Protein AF-A0A380TZZ3-F1 (afdb_monomer)

pLDDT: mean 79.45, std 11.25, range [52.69, 95.56]

Structure (mmCIF, N/CA/C/O backbone):
data_AF-A0A380TZZ3-F1
#
_entry.id   AF-A0A380TZZ3-F1
#
loop_
_atom_site.group_PDB
_atom_site.id
_atom_site.type_symbol
_atom_site.label_atom_id
_atom_site.label_alt_id
_atom_site.label_comp_id
_atom_site.label_asym_id
_atom_site.label_entity_id
_atom_site.label_seq_id
_atom_site.pdbx_PDB_ins_code
_atom_site.Cartn_x
_atom_site.Cartn_y
_atom_site.Cartn_z
_atom_site.occupancy
_atom_site.B_iso_or_equiv
_atom_site.auth_seq_id
_atom_site.auth_comp_id
_atom_site.auth_asym_id
_atom_site.auth_atom_id
_atom_site.pdbx_PDB_model_num
ATOM 1 N N . MET A 1 1 ? -14.583 7.167 -0.738 1.00 82.38 1 MET A N 1
ATOM 2 C CA . MET A 1 1 ? -14.066 8.250 -1.586 1.00 82.38 1 MET A CA 1
ATOM 3 C C . MET A 1 1 ? -12.672 7.812 -1.936 1.00 82.38 1 MET A C 1
ATOM 5 O O . MET A 1 1 ? -11.865 7.679 -1.022 1.00 82.38 1 MET A O 1
ATOM 9 N N . SER A 1 2 ? -12.430 7.540 -3.215 1.00 89.38 2 SER A N 1
ATOM 10 C CA . SER A 1 2 ? -11.118 7.104 -3.675 1.00 89.38 2 SER A CA 1
ATOM 11 C C . SER A 1 2 ? -10.159 8.278 -3.787 1.00 89.38 2 SER A C 1
ATOM 13 O O . SER A 1 2 ? -10.542 9.350 -4.260 1.00 89.38 2 SER A O 1
ATOM 15 N N . LYS A 1 3 ? -8.921 8.059 -3.357 1.00 94.31 3 LYS A N 1
ATOM 16 C CA . LYS A 1 3 ? -7.792 8.970 -3.540 1.00 94.31 3 LYS A CA 1
ATOM 17 C C . LYS A 1 3 ? -6.660 8.246 -4.249 1.00 94.31 3 LYS A C 1
ATOM 19 O O . LYS A 1 3 ? -6.499 7.040 -4.056 1.00 94.31 3 LYS A O 1
ATOM 24 N N . LYS A 1 4 ? -5.892 8.975 -5.057 1.00 92.88 4 LYS A N 1
ATOM 25 C CA . LYS A 1 4 ? -4.721 8.436 -5.742 1.00 92.88 4 LYS A CA 1
ATOM 26 C C . LYS A 1 4 ? -3.446 8.990 -5.138 1.00 92.88 4 LYS A C 1
ATOM 28 O O . LYS A 1 4 ? -3.371 10.161 -4.778 1.00 92.88 4 LYS A O 1
ATOM 33 N N . TYR A 1 5 ? -2.454 8.123 -5.047 1.00 93.31 5 TYR A N 1
ATOM 34 C CA . TYR A 1 5 ? -1.141 8.431 -4.520 1.00 93.31 5 TYR A CA 1
ATOM 35 C C . TYR A 1 5 ? -0.104 7.943 -5.508 1.00 93.31 5 TYR A C 1
ATOM 37 O O . TYR A 1 5 ? -0.151 6.798 -5.950 1.00 93.31 5 TYR A O 1
ATOM 45 N N . ARG A 1 6 ? 0.841 8.805 -5.847 1.00 90.44 6 ARG A N 1
ATOM 46 C CA . ARG A 1 6 ? 1.988 8.439 -6.661 1.00 90.44 6 ARG A C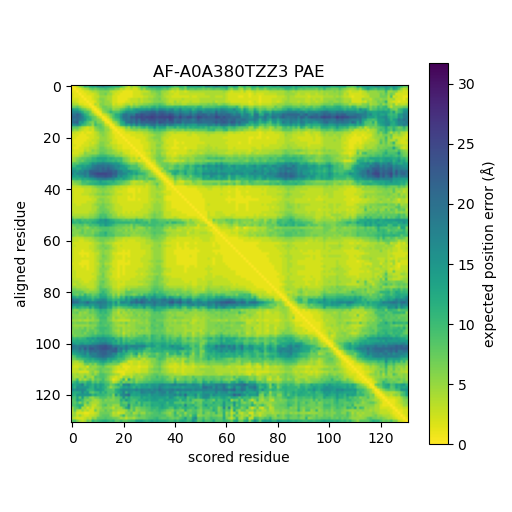A 1
ATOM 47 C C . ARG A 1 6 ? 3.221 8.392 -5.776 1.00 90.44 6 ARG A C 1
ATOM 49 O O . ARG A 1 6 ? 3.533 9.369 -5.100 1.00 90.44 6 ARG A O 1
ATOM 56 N N . VAL A 1 7 ? 3.906 7.256 -5.786 1.00 87.06 7 VAL A N 1
ATOM 57 C CA . VAL A 1 7 ? 5.201 7.065 -5.140 1.00 87.06 7 VAL A CA 1
ATOM 58 C C . VAL A 1 7 ? 6.267 7.141 -6.221 1.00 87.06 7 VAL A C 1
ATOM 60 O O . VAL A 1 7 ? 6.273 6.339 -7.156 1.00 87.06 7 VAL A O 1
ATOM 63 N N . ILE A 1 8 ? 7.143 8.129 -6.100 1.00 85.25 8 ILE A N 1
ATOM 64 C CA . ILE A 1 8 ? 8.218 8.402 -7.054 1.00 85.25 8 ILE A CA 1
ATOM 65 C C . ILE A 1 8 ? 9.568 8.350 -6.356 1.00 85.25 8 ILE A C 1
ATOM 67 O O . ILE A 1 8 ? 9.683 8.520 -5.142 1.00 85.25 8 ILE A O 1
ATOM 71 N N . LEU A 1 9 ? 10.607 8.151 -7.147 1.00 80.94 9 LEU A N 1
ATOM 72 C CA . LEU A 1 9 ? 11.979 8.183 -6.682 1.00 80.94 9 LEU A CA 1
ATOM 73 C C . LEU A 1 9 ? 12.482 9.628 -6.580 1.00 80.94 9 LEU A C 1
ATOM 75 O O . LEU A 1 9 ? 12.325 10.435 -7.491 1.00 80.94 9 LEU A O 1
ATOM 79 N N . ASN A 1 10 ? 13.136 9.943 -5.470 1.00 68.00 10 ASN A N 1
ATOM 80 C CA . ASN A 1 10 ? 13.740 11.231 -5.168 1.00 68.00 10 ASN A CA 1
ATOM 81 C C . ASN A 1 10 ? 15.222 11.266 -5.573 1.00 68.00 10 ASN A C 1
ATOM 83 O O . ASN A 1 10 ? 16.100 11.455 -4.729 1.00 68.00 10 ASN A O 1
ATOM 87 N N . VAL A 1 11 ? 15.535 11.050 -6.854 1.00 60.50 11 VAL A N 1
ATOM 88 C CA . VAL A 1 11 ? 16.889 11.308 -7.379 1.00 60.50 11 VAL A CA 1
ATOM 89 C C . VAL A 1 11 ? 16.847 12.031 -8.720 1.00 60.50 11 VAL A C 1
ATOM 91 O O . VAL A 1 11 ? 15.906 11.915 -9.494 1.00 60.50 11 VAL A O 1
ATOM 94 N N . TRP A 1 12 ? 17.920 12.774 -8.984 1.00 53.97 12 TRP A N 1
ATOM 95 C CA . TRP A 1 12 ? 18.154 13.616 -10.163 1.00 53.97 12 TRP A CA 1
ATOM 96 C C . TRP A 1 12 ? 18.553 12.831 -11.426 1.00 53.97 12 TRP A C 1
ATOM 98 O O . TRP A 1 12 ? 19.341 13.325 -12.231 1.00 53.97 12 TRP A O 1
ATOM 108 N N . LEU A 1 13 ? 18.101 11.588 -11.568 1.00 53.81 13 LEU A N 1
ATOM 109 C CA . LEU A 1 13 ? 18.416 10.751 -12.725 1.00 53.81 13 LEU A CA 1
ATOM 110 C C . LEU A 1 13 ? 17.182 10.658 -13.626 1.00 53.81 13 LEU A C 1
ATOM 112 O O . LEU A 1 13 ? 16.070 10.553 -13.117 1.00 53.81 13 LEU A O 1
ATOM 116 N N . ASP A 1 14 ? 17.390 10.667 -14.947 1.00 56.56 14 ASP A N 1
ATOM 117 C CA . ASP A 1 14 ? 16.363 10.431 -15.979 1.00 56.56 14 ASP A CA 1
ATOM 118 C C . ASP A 1 14 ? 15.918 8.950 -15.989 1.00 56.56 14 ASP A C 1
ATOM 120 O O . ASP A 1 14 ? 15.949 8.282 -17.020 1.00 56.56 14 ASP A O 1
ATOM 124 N N . ILE A 1 15 ? 15.601 8.397 -14.818 1.00 55.41 15 ILE A N 1
ATOM 125 C CA . ILE A 1 15 ? 15.210 7.003 -14.624 1.00 55.41 15 ILE A CA 1
ATOM 126 C C . ILE A 1 15 ? 13.786 7.001 -14.075 1.00 55.41 15 ILE A C 1
ATOM 128 O O . ILE A 1 15 ? 13.503 7.612 -13.041 1.00 55.41 15 ILE A O 1
ATOM 132 N N . GLU A 1 16 ? 12.881 6.331 -14.784 1.00 62.69 16 GLU A N 1
ATOM 133 C CA . GLU A 1 16 ? 11.462 6.302 -14.445 1.00 62.69 16 GLU A CA 1
ATOM 134 C C . GLU A 1 16 ? 11.194 5.226 -13.386 1.00 62.69 16 GLU A C 1
ATOM 136 O O . GLU A 1 16 ? 11.126 4.037 -13.681 1.00 62.69 16 GLU A O 1
ATOM 141 N N . PHE A 1 17 ? 11.016 5.650 -12.134 1.00 74.88 17 PHE A N 1
ATOM 142 C CA . PHE A 1 17 ? 10.332 4.848 -11.123 1.00 74.88 17 PHE A CA 1
ATOM 143 C C . PHE A 1 17 ? 9.006 5.498 -10.766 1.00 74.88 17 PHE A C 1
ATOM 145 O O . PHE A 1 17 ? 8.965 6.672 -10.382 1.00 74.88 17 PHE A O 1
ATOM 152 N N . CYS A 1 18 ? 7.928 4.727 -10.852 1.00 80.12 18 CYS A N 1
ATOM 153 C CA . CYS A 1 18 ? 6.607 5.208 -10.485 1.00 80.12 18 CYS A CA 1
ATOM 154 C C . CYS A 1 18 ? 5.716 4.053 -10.031 1.00 80.12 18 CYS A C 1
ATOM 156 O O . CYS A 1 18 ? 5.478 3.116 -10.795 1.00 80.12 18 CYS A O 1
ATOM 158 N N . ALA A 1 19 ? 5.173 4.158 -8.818 1.00 86.19 19 ALA A N 1
ATOM 159 C CA . ALA A 1 19 ? 4.080 3.317 -8.345 1.00 86.19 19 ALA A CA 1
ATOM 160 C C . ALA A 1 19 ? 2.853 4.188 -8.054 1.00 86.19 19 ALA A C 1
ATOM 162 O O . ALA A 1 19 ? 2.895 5.076 -7.202 1.00 86.19 19 ALA A O 1
ATOM 163 N N . GLU A 1 20 ? 1.753 3.944 -8.761 1.00 90.44 20 GLU A N 1
ATOM 164 C CA . GLU A 1 20 ? 0.486 4.637 -8.520 1.00 90.44 20 GLU A CA 1
ATOM 165 C C . GLU A 1 20 ? -0.469 3.739 -7.746 1.00 90.44 20 GLU A C 1
ATOM 167 O O . GLU A 1 20 ? -0.810 2.648 -8.196 1.00 90.44 20 GLU A O 1
ATOM 172 N N . TRP A 1 21 ? -0.943 4.229 -6.609 1.00 92.25 21 TRP A N 1
ATOM 173 C CA . TRP A 1 21 ? -1.888 3.567 -5.724 1.00 92.25 21 TRP A CA 1
ATOM 174 C C . TRP A 1 21 ? -3.227 4.292 -5.749 1.00 92.25 21 TRP A C 1
ATOM 176 O O . TRP A 1 21 ? -3.278 5.518 -5.711 1.00 92.25 21 TRP A O 1
ATOM 186 N N . GLU A 1 22 ? -4.322 3.545 -5.772 1.00 93.50 22 GLU A N 1
ATOM 187 C CA . GLU A 1 22 ? -5.669 4.059 -5.536 1.00 93.50 22 GLU A CA 1
ATOM 188 C C . GLU A 1 22 ? -6.219 3.438 -4.253 1.00 93.50 22 GLU A C 1
ATOM 190 O O . GLU A 1 22 ? -6.181 2.220 -4.082 1.00 93.50 22 GLU A O 1
ATOM 195 N N . ILE A 1 23 ? -6.718 4.283 -3.350 1.00 93.25 23 ILE A N 1
ATOM 196 C CA . ILE A 1 23 ? -7.240 3.883 -2.042 1.00 93.25 23 ILE A CA 1
ATOM 197 C C . ILE A 1 23 ? -8.667 4.410 -1.892 1.00 93.25 23 ILE A C 1
ATOM 199 O O . ILE A 1 23 ? -8.878 5.623 -1.824 1.00 93.25 23 ILE A O 1
ATOM 203 N N . ASP A 1 24 ? -9.652 3.515 -1.813 1.00 93.44 24 ASP A N 1
ATOM 204 C CA . ASP A 1 24 ? -11.042 3.834 -1.491 1.00 93.44 24 ASP A CA 1
ATOM 205 C C . ASP A 1 24 ? -11.306 3.780 0.014 1.00 93.44 24 ASP A C 1
ATOM 207 O O . ASP A 1 24 ? -11.772 2.781 0.554 1.00 93.44 24 ASP A O 1
ATOM 211 N N . PHE A 1 25 ? -11.140 4.916 0.687 1.00 91.00 25 PHE A N 1
ATOM 212 C CA . PHE A 1 25 ? -11.433 5.056 2.118 1.00 91.00 25 PHE A CA 1
ATOM 213 C C . PHE A 1 25 ? -12.908 4.819 2.500 1.00 91.00 25 PHE A C 1
ATOM 215 O O . PHE A 1 25 ? -13.228 4.722 3.684 1.00 91.00 25 PHE A O 1
ATOM 222 N N . SER A 1 26 ? -13.837 4.738 1.533 1.00 90.94 26 SER A N 1
ATOM 223 C CA . SER A 1 26 ? -15.225 4.333 1.822 1.00 90.94 26 SER A CA 1
ATOM 224 C C . SER A 1 26 ? -15.476 2.837 1.703 1.00 90.94 26 SER A C 1
ATOM 226 O O . SER A 1 26 ? -16.611 2.412 1.919 1.00 90.94 26 SER A O 1
ATOM 228 N N . PHE A 1 27 ? -14.458 2.043 1.382 1.00 88.75 27 PHE A N 1
ATOM 229 C CA . PHE A 1 27 ? -14.586 0.601 1.317 1.00 88.75 27 PHE A CA 1
ATOM 230 C C . PHE A 1 27 ? -14.990 0.032 2.685 1.00 88.75 27 PHE A C 1
ATOM 232 O O . PHE A 1 27 ? -14.490 0.453 3.731 1.00 88.75 27 PHE A O 1
ATOM 239 N N . LYS A 1 28 ? -15.944 -0.906 2.680 1.00 82.12 28 LYS A N 1
ATOM 240 C CA . LYS A 1 28 ? -16.490 -1.554 3.889 1.00 82.12 28 LYS A CA 1
ATOM 241 C C . LYS A 1 28 ? -16.606 -3.075 3.770 1.00 82.12 28 LYS A C 1
ATOM 243 O O . LYS A 1 28 ? -17.052 -3.720 4.715 1.00 82.12 28 LYS A O 1
ATOM 248 N N . ASN A 1 29 ? -16.214 -3.654 2.636 1.00 80.62 29 ASN A N 1
ATOM 249 C CA . ASN A 1 29 ? -16.384 -5.080 2.351 1.00 80.62 29 ASN A CA 1
ATOM 250 C C . ASN A 1 29 ? -15.137 -5.893 2.737 1.00 80.62 29 ASN A C 1
ATOM 252 O O . ASN A 1 29 ? -14.684 -6.720 1.954 1.00 80.62 29 ASN A O 1
ATOM 256 N N . PHE A 1 30 ? -14.578 -5.643 3.923 1.00 78.06 30 PHE A N 1
ATOM 257 C CA . PHE A 1 30 ? -13.430 -6.398 4.433 1.00 78.06 30 PHE A CA 1
ATOM 258 C C . PHE A 1 30 ? -13.793 -7.864 4.640 1.00 78.06 30 PHE A C 1
ATOM 260 O O . PHE A 1 30 ? -14.929 -8.180 5.029 1.00 78.06 30 PHE A O 1
ATOM 267 N N . ASP A 1 31 ? -12.824 -8.749 4.411 1.00 68.38 31 ASP A N 1
ATOM 268 C CA . ASP A 1 31 ? -13.001 -10.150 4.754 1.00 68.38 31 ASP A CA 1
ATOM 269 C C . ASP A 1 31 ? -13.158 -10.280 6.276 1.00 68.38 31 ASP A C 1
ATOM 271 O O . ASP A 1 31 ? -12.355 -9.789 7.066 1.00 68.38 31 ASP A O 1
ATOM 275 N N . LYS A 1 32 ? -14.243 -10.921 6.707 1.00 60.50 32 LYS A N 1
ATOM 276 C CA . LYS A 1 32 ? -14.582 -11.068 8.128 1.00 60.50 32 LYS A CA 1
ATOM 277 C C . LYS A 1 32 ? -13.861 -12.241 8.782 1.00 60.50 32 LYS A C 1
ATOM 279 O O . LYS A 1 32 ? -14.076 -12.483 9.967 1.00 60.50 32 LYS A O 1
ATOM 284 N N . THR A 1 33 ? -13.070 -13.001 8.025 1.00 60.44 33 THR A N 1
ATOM 285 C CA . THR A 1 33 ? -12.311 -14.144 8.545 1.00 60.44 33 THR A CA 1
ATOM 286 C C . THR A 1 33 ? -10.937 -13.773 9.103 1.00 60.44 33 THR A C 1
ATOM 288 O O . THR A 1 33 ? -10.220 -14.662 9.557 1.00 60.44 33 THR A O 1
ATOM 291 N N . VAL A 1 34 ? -10.558 -12.492 9.071 1.00 59.75 34 VAL A N 1
ATOM 292 C CA . VAL A 1 34 ? -9.292 -12.000 9.632 1.00 59.75 34 VAL A CA 1
ATOM 293 C C . VAL A 1 34 ? -9.333 -12.073 11.168 1.00 59.75 34 VAL A C 1
ATOM 295 O O . VAL A 1 34 ? -10.388 -11.902 11.780 1.00 59.75 34 VAL A O 1
ATOM 298 N N . VAL A 1 35 ? -8.185 -12.386 11.783 1.00 52.69 35 VAL A N 1
ATOM 299 C CA . VAL A 1 35 ? -8.023 -12.643 13.232 1.00 52.69 35 VAL A CA 1
ATOM 300 C C . VAL A 1 35 ? -8.464 -11.449 14.088 1.00 52.69 35 VAL A C 1
ATOM 302 O O . VAL A 1 35 ? -9.006 -11.652 15.175 1.00 52.69 35 VAL A O 1
ATOM 305 N N . GLU A 1 36 ? -8.323 -10.230 13.563 1.00 63.09 36 GLU A N 1
ATOM 306 C CA . GLU A 1 36 ? -8.892 -9.014 14.137 1.00 63.09 36 GLU A CA 1
ATOM 307 C C . GLU A 1 36 ? -9.922 -8.388 13.183 1.00 63.09 36 GLU A C 1
ATOM 309 O O . GLU A 1 36 ? -9.690 -8.328 11.971 1.00 63.09 36 GLU A O 1
ATOM 314 N N . PRO A 1 37 ? -11.087 -7.937 13.686 1.00 68.69 37 PRO A N 1
ATOM 315 C CA . PRO A 1 37 ? -12.117 -7.356 12.841 1.00 68.69 37 PRO A CA 1
ATOM 316 C C . PRO A 1 37 ? -11.685 -5.969 12.358 1.00 68.69 37 PRO A C 1
ATOM 318 O O . PRO A 1 37 ? -11.860 -4.965 13.048 1.00 68.69 37 PRO A O 1
ATOM 321 N N . ILE A 1 38 ? -11.166 -5.918 11.136 1.00 80.69 38 ILE A N 1
ATOM 322 C CA . ILE A 1 38 ? -10.874 -4.674 10.427 1.00 80.69 38 ILE A CA 1
ATOM 323 C C . ILE A 1 38 ? -12.191 -4.011 10.023 1.00 80.69 38 ILE A C 1
ATOM 325 O O . ILE A 1 38 ? -13.049 -4.610 9.370 1.00 80.69 38 ILE A O 1
ATOM 329 N N . SER A 1 39 ? -12.360 -2.759 10.438 1.00 81.56 39 SER A N 1
ATOM 330 C CA . SER A 1 39 ? -13.600 -1.999 10.256 1.00 81.56 39 SER A CA 1
ATOM 331 C C . SER A 1 39 ? -13.537 -0.980 9.111 1.00 81.56 39 SER A C 1
ATOM 333 O O . SER A 1 39 ? -14.577 -0.603 8.547 1.00 81.56 39 SER A O 1
ATOM 335 N N . ASP A 1 40 ? -12.329 -0.548 8.744 1.00 88.62 40 ASP A N 1
ATOM 336 C CA . ASP A 1 40 ? -12.061 0.372 7.644 1.00 88.62 40 ASP A CA 1
ATOM 337 C C . ASP A 1 40 ? -10.610 0.305 7.135 1.00 88.62 40 ASP A C 1
ATOM 339 O O . ASP A 1 40 ? -9.769 -0.439 7.641 1.00 88.62 40 ASP A O 1
ATOM 343 N N . VAL A 1 41 ? -10.347 1.072 6.072 1.00 90.06 41 VAL A N 1
ATOM 344 C CA . VAL A 1 41 ? -9.067 1.066 5.354 1.00 90.06 41 VAL A CA 1
ATOM 345 C C . VAL A 1 41 ? -7.956 1.702 6.186 1.00 90.06 41 VAL A C 1
ATOM 347 O O . VAL A 1 41 ? -6.801 1.307 6.064 1.00 90.06 41 VAL A O 1
ATOM 350 N N . GLU A 1 42 ? -8.282 2.672 7.044 1.00 91.88 42 GLU A N 1
ATOM 351 C CA . GLU A 1 42 ? -7.279 3.309 7.898 1.00 91.88 42 GLU A CA 1
ATOM 352 C C . GLU A 1 42 ? -6.763 2.320 8.940 1.00 91.88 42 GLU A C 1
ATOM 354 O O . GLU A 1 42 ? -5.553 2.216 9.143 1.00 91.88 42 GLU A O 1
ATOM 359 N N . GLN A 1 43 ? -7.671 1.550 9.546 1.00 89.00 43 GLN A N 1
ATOM 360 C CA . GLN A 1 43 ? -7.306 0.453 10.431 1.00 89.00 43 GLN A CA 1
ATOM 361 C C . GLN A 1 43 ? -6.481 -0.596 9.681 1.00 89.00 43 GLN A C 1
ATOM 363 O O . GLN A 1 43 ? -5.413 -0.958 10.153 1.00 89.00 43 GLN A O 1
ATOM 368 N N . ALA A 1 44 ? -6.902 -1.009 8.480 1.00 88.38 44 ALA A N 1
ATOM 369 C CA . ALA A 1 44 ? -6.143 -1.958 7.659 1.00 88.38 44 ALA A CA 1
ATOM 370 C C . ALA A 1 44 ? -4.683 -1.516 7.436 1.00 88.38 44 ALA A C 1
ATOM 372 O O . ALA A 1 44 ? -3.762 -2.317 7.566 1.00 88.38 44 ALA A O 1
ATOM 373 N N . ILE A 1 45 ? -4.468 -0.233 7.128 1.00 90.25 45 ILE A N 1
ATOM 374 C CA . ILE A 1 45 ? -3.132 0.351 6.936 1.00 90.25 45 ILE A CA 1
ATOM 375 C C . ILE A 1 45 ? -2.302 0.316 8.223 1.00 90.25 45 ILE A C 1
ATOM 377 O O . ILE A 1 45 ? -1.110 0.021 8.171 1.00 90.25 45 ILE A O 1
ATOM 381 N N . ARG A 1 46 ? -2.916 0.597 9.376 1.00 89.75 46 ARG A N 1
ATOM 382 C CA . ARG A 1 46 ? -2.237 0.544 10.679 1.00 89.75 46 ARG A CA 1
ATOM 383 C C . ARG A 1 46 ? -1.796 -0.875 11.028 1.00 89.75 46 ARG A C 1
ATOM 385 O O . ARG A 1 46 ? -0.623 -1.062 11.323 1.00 89.75 46 ARG A O 1
ATOM 392 N N . GLU A 1 47 ? -2.690 -1.850 10.889 1.00 86.00 47 GLU A N 1
ATOM 393 C CA . GLU A 1 47 ? -2.386 -3.268 11.131 1.00 86.00 47 GLU A CA 1
ATOM 394 C C . GLU A 1 47 ? -1.258 -3.781 10.217 1.00 86.00 47 GLU A C 1
ATOM 396 O O . GLU A 1 47 ? -0.357 -4.486 10.663 1.00 86.00 47 GLU A O 1
ATOM 401 N N . MET A 1 48 ? -1.259 -3.394 8.932 1.00 86.38 48 MET A N 1
ATOM 402 C CA . MET A 1 48 ? -0.179 -3.767 8.005 1.00 86.38 48 MET A CA 1
ATOM 403 C C . MET A 1 48 ? 1.174 -3.174 8.409 1.00 86.38 48 MET A C 1
ATOM 405 O O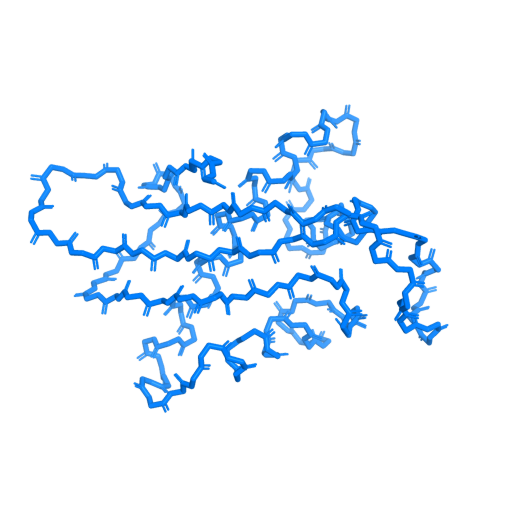 . MET A 1 48 ? 2.199 -3.843 8.300 1.00 86.38 48 MET A O 1
ATOM 409 N N . ASN A 1 49 ? 1.188 -1.922 8.866 1.00 88.38 49 ASN A N 1
ATOM 410 C CA . ASN A 1 49 ? 2.411 -1.275 9.331 1.00 88.38 49 ASN A CA 1
ATOM 411 C C . ASN A 1 49 ? 2.959 -1.937 10.600 1.00 88.38 49 ASN A C 1
ATOM 413 O O . ASN A 1 49 ? 4.165 -2.172 10.683 1.00 88.38 49 ASN A O 1
ATOM 417 N N . ASP A 1 50 ? 2.082 -2.286 11.545 1.00 86.62 50 ASP A N 1
ATOM 418 C CA . ASP A 1 50 ? 2.468 -3.030 12.745 1.00 86.62 50 ASP A CA 1
ATOM 419 C C . ASP A 1 50 ? 3.089 -4.386 12.375 1.00 86.62 50 ASP A C 1
ATOM 421 O O . ASP A 1 50 ? 4.214 -4.688 12.773 1.00 86.62 50 ASP A O 1
ATOM 425 N N . PHE A 1 51 ? 2.432 -5.136 11.481 1.00 83.44 51 PHE A N 1
ATOM 426 C CA . PHE A 1 51 ? 2.927 -6.422 10.984 1.00 83.44 51 PHE A CA 1
ATOM 427 C C . PHE A 1 51 ? 4.315 -6.334 10.323 1.00 83.44 51 PHE A C 1
ATOM 429 O O . PHE A 1 51 ? 5.137 -7.236 10.495 1.00 83.44 51 PHE A O 1
ATOM 436 N N . TRP A 1 52 ? 4.588 -5.282 9.545 1.00 81.62 52 TRP A N 1
ATOM 437 C CA . TRP A 1 52 ? 5.847 -5.159 8.806 1.00 81.62 52 TRP A CA 1
ATOM 438 C C . TRP A 1 52 ? 7.010 -4.600 9.625 1.00 81.62 52 TRP A C 1
ATOM 440 O O . TRP A 1 52 ? 8.153 -4.996 9.370 1.00 81.62 52 TRP A O 1
ATOM 450 N N . SER A 1 53 ? 6.776 -3.656 10.541 1.00 79.31 53 SER A N 1
ATOM 451 C CA . SER A 1 53 ? 7.894 -2.929 11.158 1.00 79.31 53 SER A CA 1
ATOM 452 C C . SER A 1 53 ? 7.620 -2.226 12.491 1.00 79.31 53 SER A C 1
ATOM 454 O O . SER A 1 53 ? 8.494 -1.471 12.925 1.00 79.31 53 SER A O 1
ATOM 456 N N . GLU A 1 54 ? 6.466 -2.446 13.143 1.00 76.25 54 GLU A N 1
ATOM 457 C CA . GLU A 1 54 ? 6.045 -1.724 14.370 1.00 76.25 54 GLU A CA 1
ATOM 458 C C . GLU A 1 54 ? 6.161 -0.182 14.229 1.00 76.25 54 GLU A C 1
ATOM 460 O O . GLU A 1 54 ? 6.352 0.557 15.200 1.00 76.25 54 GLU A O 1
ATOM 465 N N . SER A 1 55 ? 6.116 0.320 12.989 1.00 79.50 55 SER A N 1
ATOM 466 C CA . SER A 1 55 ? 6.385 1.711 12.631 1.00 79.50 55 SER A CA 1
ATOM 467 C C . SER A 1 55 ? 5.422 2.172 11.535 1.00 79.50 55 SER A C 1
ATOM 469 O O . SER A 1 55 ? 5.210 1.440 10.570 1.00 79.50 55 SER A O 1
ATOM 471 N N . PRO A 1 56 ? 4.886 3.404 11.599 1.00 87.81 56 PRO A N 1
ATOM 472 C CA . PRO A 1 56 ? 4.997 4.370 12.697 1.00 87.81 56 PRO A CA 1
ATOM 473 C C . PRO A 1 56 ? 4.320 3.862 13.978 1.00 87.81 56 PRO A C 1
ATOM 47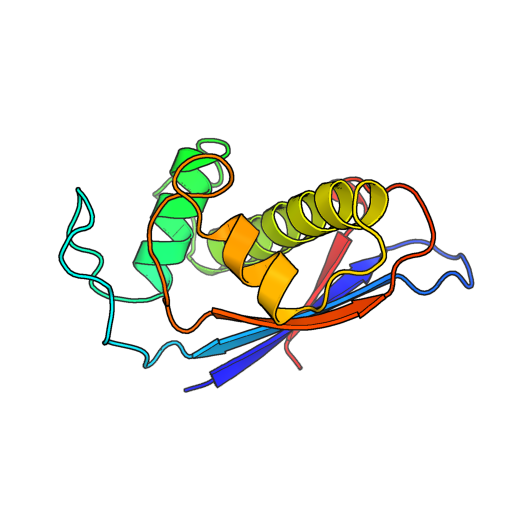5 O O . PRO A 1 56 ? 3.488 2.962 13.908 1.00 87.81 56 PRO A O 1
ATOM 478 N N . TYR A 1 57 ? 4.651 4.445 15.134 1.00 87.06 57 TYR A N 1
ATOM 479 C CA . TYR A 1 57 ? 3.995 4.083 16.397 1.00 87.06 57 TYR A CA 1
ATOM 480 C C . TYR A 1 57 ? 2.481 4.335 16.331 1.00 87.06 57 TYR A C 1
ATOM 482 O O . TYR A 1 57 ? 2.042 5.306 15.722 1.00 87.06 57 TYR A O 1
ATOM 490 N N . ASP A 1 58 ? 1.678 3.524 17.023 1.00 84.50 58 ASP A N 1
ATOM 491 C CA . ASP A 1 58 ? 0.203 3.575 16.978 1.00 84.50 58 ASP A CA 1
ATOM 492 C C . ASP A 1 58 ? -0.419 4.958 17.210 1.00 84.50 58 ASP A C 1
ATOM 494 O O . ASP A 1 58 ? -1.498 5.268 16.698 1.00 84.50 58 ASP A O 1
ATOM 498 N N . ASN A 1 59 ? 0.235 5.794 18.017 1.00 88.75 59 ASN A N 1
ATOM 499 C CA . ASN A 1 59 ? -0.236 7.130 18.362 1.00 88.75 59 ASN A CA 1
ATOM 500 C C . ASN A 1 59 ? 0.086 8.193 17.300 1.00 88.75 59 ASN A C 1
ATOM 502 O O . ASN A 1 59 ? -0.333 9.344 17.463 1.00 88.75 59 ASN A O 1
ATOM 506 N N . GLU A 1 60 ? 0.816 7.840 16.243 1.00 94.56 60 GLU A N 1
ATOM 507 C CA . GLU A 1 60 ? 1.165 8.765 15.176 1.00 94.56 60 GLU A CA 1
ATOM 508 C C . GLU A 1 60 ? -0.065 9.120 14.313 1.00 94.56 60 GLU A C 1
ATOM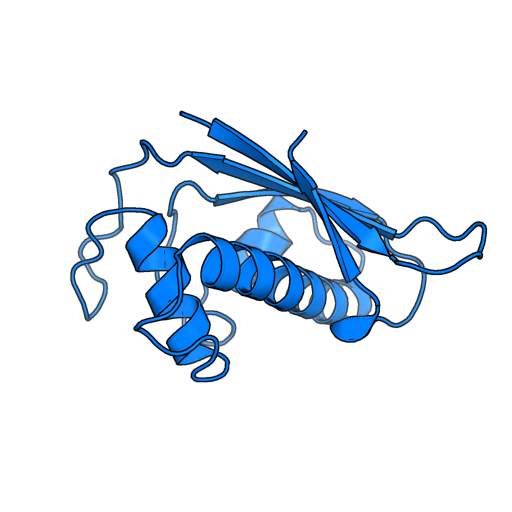 510 O O . GLU A 1 60 ? -1.028 8.341 14.166 1.00 94.56 60 GLU A O 1
ATOM 515 N N . PRO A 1 61 ? -0.081 10.333 13.725 1.00 95.56 61 PRO A N 1
ATOM 516 C CA . PRO A 1 61 ? -1.147 10.746 12.825 1.00 95.56 61 PRO A CA 1
ATOM 517 C C . PRO A 1 61 ? -1.320 9.751 11.679 1.00 95.56 61 PRO A C 1
ATOM 519 O O . PRO A 1 61 ? -0.345 9.259 11.122 1.00 95.56 61 PRO A O 1
ATOM 522 N N . PHE A 1 62 ? -2.563 9.515 11.246 1.00 93.75 62 PHE A N 1
ATOM 523 C CA . PHE A 1 62 ? -2.838 8.580 10.145 1.00 93.75 62 PHE A CA 1
ATOM 524 C C . PHE A 1 62 ? -2.032 8.896 8.875 1.00 93.75 62 PHE A C 1
ATOM 526 O O . PHE A 1 62 ? -1.615 7.988 8.167 1.00 93.75 62 PHE A O 1
ATOM 533 N N . LYS A 1 63 ? -1.755 10.181 8.626 1.00 94.94 63 LYS A N 1
ATOM 534 C CA . LYS A 1 63 ? -0.896 10.613 7.524 1.00 94.94 63 LYS A CA 1
ATOM 535 C C . LYS A 1 63 ? 0.475 9.918 7.543 1.00 94.94 63 LYS A C 1
ATOM 537 O O . LYS A 1 63 ? 0.912 9.469 6.493 1.00 94.94 63 LYS A O 1
ATOM 542 N N . GLU A 1 64 ? 1.111 9.788 8.705 1.00 94.00 64 GLU A N 1
ATOM 543 C CA . GLU A 1 64 ? 2.411 9.116 8.834 1.00 94.00 64 GLU A CA 1
ATOM 544 C C . GLU A 1 64 ? 2.287 7.624 8.507 1.00 94.00 64 GLU A C 1
ATOM 546 O O . GLU A 1 64 ? 3.091 7.084 7.751 1.00 94.00 64 GLU A O 1
ATOM 551 N N . HIS A 1 65 ? 1.236 6.959 9.004 1.00 94.19 65 HIS A N 1
ATOM 552 C CA . HIS A 1 65 ? 0.980 5.549 8.683 1.00 94.19 65 HIS A CA 1
ATOM 553 C C . HIS A 1 65 ? 0.736 5.348 7.187 1.00 94.19 65 HIS A C 1
ATOM 555 O O . HIS A 1 65 ? 1.263 4.406 6.602 1.00 94.19 65 HIS A O 1
ATOM 561 N N . LEU A 1 66 ? -0.032 6.235 6.556 1.00 94.69 66 LEU A N 1
ATOM 562 C CA . LEU A 1 66 ? -0.288 6.194 5.123 1.00 94.69 66 LEU A CA 1
ATOM 563 C C . LEU A 1 66 ? 1.001 6.379 4.316 1.00 94.69 66 LEU A C 1
ATOM 5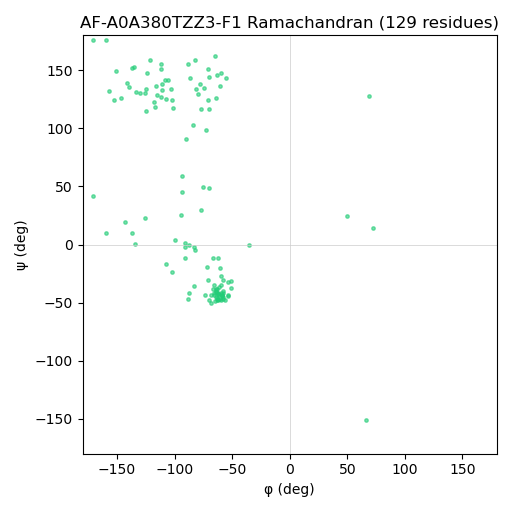65 O O . LEU A 1 66 ? 1.246 5.625 3.376 1.00 94.69 66 LEU A O 1
ATOM 569 N N . GLU A 1 67 ? 1.824 7.367 4.677 1.00 93.31 67 GLU A N 1
ATOM 570 C CA . GLU A 1 67 ? 3.084 7.626 3.982 1.00 93.31 67 GLU A CA 1
ATOM 571 C C . GLU A 1 67 ? 4.059 6.455 4.124 1.00 93.31 67 GLU A C 1
ATOM 573 O O . GLU A 1 67 ? 4.647 6.006 3.138 1.00 93.31 67 GLU A O 1
ATOM 578 N N . TYR A 1 68 ? 4.198 5.920 5.334 1.00 92.62 68 TYR A N 1
ATOM 579 C CA . TYR A 1 68 ? 5.044 4.763 5.587 1.00 92.62 68 TYR A CA 1
ATOM 580 C C . TYR A 1 68 ? 4.565 3.527 4.817 1.00 92.62 68 TYR A C 1
ATOM 582 O O . TYR A 1 68 ? 5.345 2.895 4.103 1.00 92.62 68 TYR A O 1
ATOM 590 N N . TRP A 1 69 ? 3.264 3.232 4.887 1.00 92.12 69 TRP A N 1
ATOM 591 C CA . TRP A 1 69 ? 2.659 2.097 4.196 1.00 92.12 69 TRP A CA 1
ATOM 592 C C . TRP A 1 69 ? 2.888 2.173 2.684 1.00 92.12 69 TRP A C 1
ATOM 594 O O . TRP A 1 69 ? 3.337 1.201 2.082 1.00 92.12 69 TRP A O 1
ATOM 604 N N . LEU A 1 70 ? 2.661 3.343 2.070 1.00 92.56 70 LEU A N 1
ATOM 605 C CA . LEU A 1 70 ? 2.872 3.553 0.634 1.00 92.56 70 LEU A CA 1
ATOM 606 C C . LEU A 1 70 ? 4.319 3.256 0.219 1.00 92.56 70 LEU A C 1
ATOM 608 O O . LEU A 1 70 ? 4.532 2.624 -0.816 1.00 92.56 70 LEU A O 1
ATOM 612 N N . LYS A 1 71 ? 5.317 3.669 1.011 1.00 90.75 71 LYS A N 1
ATOM 613 C CA . LYS A 1 71 ? 6.735 3.390 0.721 1.00 90.75 71 LYS A CA 1
ATOM 614 C C . LYS A 1 71 ? 7.066 1.913 0.901 1.00 90.75 71 LYS A C 1
ATOM 616 O O . LYS A 1 71 ? 7.664 1.316 0.006 1.00 90.75 71 LYS A O 1
ATOM 621 N N . SER A 1 72 ? 6.645 1.318 2.012 1.00 88.94 72 SER A N 1
ATOM 622 C CA . SER A 1 72 ? 6.904 -0.088 2.339 1.00 88.94 72 SER A CA 1
ATOM 623 C C . SER A 1 72 ? 6.258 -1.040 1.334 1.00 88.94 72 SER A C 1
ATOM 625 O O . SER A 1 72 ? 6.943 -1.897 0.774 1.00 88.94 72 SER A O 1
ATOM 627 N N . ALA A 1 73 ? 4.979 -0.829 1.011 1.00 88.75 73 ALA A N 1
ATOM 628 C CA . ALA A 1 73 ? 4.265 -1.594 -0.008 1.00 88.75 73 ALA A CA 1
ATOM 629 C C . ALA A 1 73 ? 4.948 -1.466 -1.376 1.00 88.75 73 ALA A C 1
ATOM 631 O O . ALA A 1 73 ? 5.169 -2.458 -2.067 1.00 88.75 73 ALA A O 1
ATOM 632 N N . THR A 1 74 ? 5.360 -0.254 -1.747 1.00 89.00 74 THR A N 1
ATOM 633 C CA . THR A 1 74 ? 6.073 -0.000 -3.003 1.00 89.00 74 THR A CA 1
ATOM 634 C C . THR A 1 74 ? 7.418 -0.739 -3.072 1.00 89.00 74 THR A C 1
ATOM 636 O O . THR A 1 74 ? 7.734 -1.349 -4.093 1.00 89.00 74 THR A O 1
ATOM 639 N N . LEU A 1 75 ? 8.194 -0.766 -1.984 1.00 85.44 75 LEU A N 1
ATOM 640 C CA . LEU A 1 75 ? 9.442 -1.536 -1.913 1.00 85.44 75 LEU A CA 1
ATOM 641 C C . LEU A 1 75 ? 9.220 -3.048 -1.962 1.00 85.44 75 LEU A C 1
ATOM 643 O O . LEU A 1 75 ? 10.019 -3.769 -2.562 1.00 85.44 75 LEU A O 1
ATOM 647 N N . ALA A 1 76 ? 8.168 -3.542 -1.314 1.00 84.94 76 ALA A N 1
ATOM 648 C CA . ALA A 1 76 ? 7.815 -4.953 -1.362 1.00 84.94 76 ALA A CA 1
ATOM 649 C C . ALA A 1 76 ? 7.458 -5.369 -2.799 1.00 84.94 76 ALA A C 1
ATOM 651 O O . ALA A 1 76 ? 8.014 -6.344 -3.308 1.00 84.94 76 ALA A O 1
ATOM 652 N N . ILE A 1 77 ? 6.645 -4.568 -3.498 1.00 85.25 77 ILE A N 1
ATOM 653 C CA . ILE A 1 77 ? 6.329 -4.766 -4.922 1.00 85.25 77 ILE A CA 1
ATOM 654 C C . ILE A 1 77 ? 7.598 -4.769 -5.769 1.00 85.25 77 ILE A C 1
ATOM 656 O O . ILE A 1 77 ? 7.768 -5.666 -6.586 1.00 85.25 77 ILE A O 1
ATOM 660 N N . HIS A 1 78 ? 8.509 -3.824 -5.544 1.00 83.31 78 HIS A N 1
ATOM 661 C CA . HIS A 1 78 ? 9.785 -3.754 -6.250 1.00 83.31 78 HIS A CA 1
ATOM 662 C C . HIS A 1 78 ? 10.613 -5.033 -6.130 1.00 83.31 78 HIS A C 1
ATOM 664 O O . HIS A 1 78 ? 11.070 -5.599 -7.126 1.00 83.31 78 HIS A O 1
ATOM 670 N N . ARG A 1 79 ? 10.748 -5.550 -4.907 1.00 79.38 79 ARG A N 1
ATOM 671 C CA . ARG A 1 79 ? 11.462 -6.808 -4.656 1.00 79.38 79 ARG A CA 1
ATOM 672 C C . ARG A 1 79 ? 10.787 -7.992 -5.343 1.00 79.38 79 ARG A C 1
ATOM 674 O O . ARG A 1 79 ? 11.483 -8.868 -5.854 1.00 79.38 79 ARG A O 1
ATOM 681 N N . ILE A 1 80 ? 9.456 -8.030 -5.374 1.00 78.69 80 ILE A N 1
ATOM 682 C CA . ILE A 1 80 ? 8.704 -9.083 -6.065 1.00 78.69 80 ILE A CA 1
ATOM 683 C C . ILE A 1 80 ? 8.891 -8.956 -7.579 1.00 78.69 80 ILE A C 1
ATOM 685 O O . ILE A 1 80 ? 9.250 -9.936 -8.230 1.00 78.69 80 ILE A O 1
ATOM 689 N N . TYR A 1 81 ? 8.698 -7.764 -8.143 1.00 75.44 81 TYR A N 1
ATOM 690 C CA . TYR A 1 81 ? 8.777 -7.501 -9.578 1.00 75.44 81 TYR A CA 1
ATOM 691 C C . TYR A 1 81 ? 10.151 -7.862 -10.150 1.00 75.44 81 TYR A C 1
ATOM 693 O O . TYR A 1 81 ? 10.227 -8.591 -11.138 1.00 75.44 81 TYR A O 1
ATO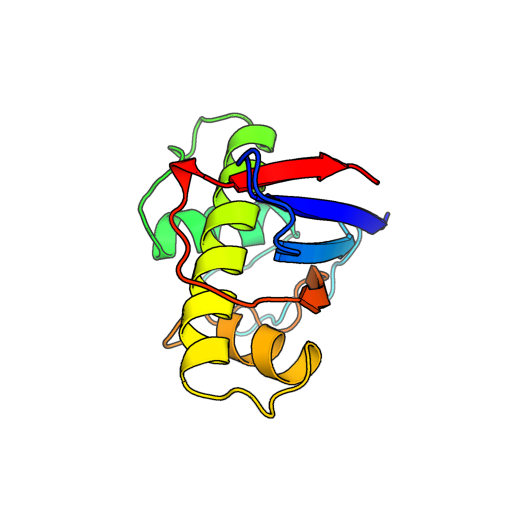M 701 N N . ASN A 1 82 ? 11.237 -7.491 -9.467 1.00 71.38 82 ASN A N 1
ATOM 702 C CA . ASN A 1 82 ? 12.593 -7.878 -9.866 1.00 71.38 82 ASN A CA 1
ATOM 703 C C . ASN A 1 82 ? 12.818 -9.398 -9.903 1.00 71.38 82 ASN A C 1
ATOM 705 O O . ASN A 1 82 ? 13.635 -9.884 -10.682 1.00 71.38 82 ASN A O 1
ATOM 709 N N . ASN A 1 83 ? 12.069 -10.163 -9.107 1.00 67.12 83 ASN A N 1
ATOM 710 C CA . ASN A 1 83 ? 12.115 -11.625 -9.114 1.00 67.12 83 ASN A CA 1
ATOM 711 C C . ASN A 1 83 ? 11.095 -12.268 -10.075 1.00 67.12 83 ASN A C 1
ATOM 713 O O . ASN A 1 83 ? 11.170 -13.472 -10.323 1.00 67.12 83 ASN A O 1
ATOM 717 N N . THR A 1 84 ? 10.130 -11.505 -10.607 1.00 64.31 84 THR A N 1
ATOM 718 C CA . THR A 1 84 ? 8.928 -12.051 -11.270 1.00 64.31 84 THR A CA 1
ATOM 719 C C . THR A 1 84 ? 8.446 -11.262 -12.494 1.00 64.31 84 THR A C 1
ATOM 721 O O . THR A 1 84 ? 7.305 -11.465 -12.892 1.00 64.31 84 THR A O 1
ATOM 724 N N . ALA A 1 85 ? 9.306 -10.433 -13.109 1.00 61.69 85 ALA A N 1
ATOM 725 C CA . ALA A 1 85 ? 9.115 -9.359 -14.117 1.00 61.69 85 ALA A CA 1
ATOM 726 C C . ALA A 1 85 ? 8.036 -9.475 -15.236 1.00 61.69 85 ALA A C 1
ATOM 728 O O . ALA A 1 85 ? 7.888 -8.571 -16.051 1.00 61.69 85 ALA A O 1
ATOM 729 N N . LEU A 1 86 ? 7.265 -10.558 -15.314 1.00 65.19 86 LEU A N 1
ATOM 730 C CA . LEU A 1 86 ? 6.110 -10.772 -16.189 1.00 65.19 86 LEU A CA 1
ATOM 731 C C . LEU A 1 86 ? 4.745 -10.562 -15.497 1.00 65.19 86 LEU A C 1
ATOM 733 O O . LEU A 1 86 ? 3.712 -10.848 -16.106 1.00 65.19 86 LEU A O 1
ATOM 737 N N . TRP A 1 87 ? 4.708 -10.133 -14.233 1.00 72.19 87 TRP A N 1
ATOM 738 C CA . TRP A 1 87 ? 3.462 -10.030 -13.462 1.00 72.19 87 TRP A CA 1
ATOM 739 C C . TRP A 1 87 ? 2.739 -8.700 -13.676 1.00 72.19 87 TRP A C 1
ATOM 741 O O . TRP A 1 87 ? 3.358 -7.648 -13.820 1.00 72.19 87 TRP A O 1
ATOM 751 N N . LYS A 1 88 ? 1.403 -8.750 -13.695 1.00 78.75 88 LYS A N 1
ATOM 752 C CA . LYS A 1 88 ? 0.559 -7.554 -13.815 1.00 78.75 88 LYS A CA 1
ATOM 753 C C . LYS A 1 88 ? 0.390 -6.874 -12.451 1.00 78.75 88 LYS A C 1
ATOM 755 O O . LYS A 1 88 ? 0.507 -7.555 -11.429 1.00 78.75 88 LYS A O 1
ATOM 760 N N . PRO A 1 89 ? 0.035 -5.575 -12.401 1.00 78.94 89 PRO A N 1
ATOM 761 C CA . PRO A 1 89 ? -0.226 -4.872 -11.144 1.00 78.94 89 PRO A CA 1
ATOM 762 C C . PRO A 1 89 ? -1.210 -5.595 -10.218 1.00 78.94 89 PRO A C 1
ATOM 764 O O . PRO A 1 89 ? -1.000 -5.627 -9.007 1.00 78.94 89 PRO A O 1
ATOM 767 N N . GLU A 1 90 ? -2.252 -6.229 -10.764 1.00 79.75 90 GLU A N 1
ATOM 768 C CA . GLU A 1 90 ? -3.219 -6.992 -9.969 1.00 79.75 90 GLU A CA 1
ATOM 769 C C . GLU A 1 90 ? -2.607 -8.231 -9.305 1.00 79.75 90 GLU A C 1
ATOM 771 O O . GLU A 1 90 ? -3.003 -8.587 -8.197 1.00 79.75 90 GLU A O 1
ATOM 776 N N . ASP A 1 91 ? -1.655 -8.890 -9.966 1.00 80.62 91 ASP A N 1
ATOM 777 C CA . ASP A 1 91 ? -0.970 -10.065 -9.424 1.00 80.62 91 ASP A CA 1
ATOM 778 C C . ASP A 1 91 ? 0.013 -9.642 -8.326 1.00 80.62 91 ASP A C 1
ATOM 780 O O . ASP A 1 91 ? 0.013 -10.216 -7.239 1.00 80.62 91 ASP A O 1
ATOM 784 N N . LEU A 1 92 ? 0.764 -8.561 -8.561 1.00 79.06 92 LEU A N 1
ATOM 785 C CA . LEU A 1 92 ? 1.670 -7.973 -7.571 1.00 79.06 92 LEU A CA 1
ATOM 786 C C . LEU A 1 92 ? 0.908 -7.496 -6.319 1.00 79.06 92 LEU A C 1
ATOM 788 O O . LEU A 1 92 ? 1.310 -7.782 -5.194 1.00 79.06 92 LEU A O 1
ATOM 792 N N . THR A 1 93 ? -0.241 -6.840 -6.510 1.00 78.69 93 THR A N 1
ATOM 793 C CA . THR A 1 93 ? -1.120 -6.389 -5.416 1.00 78.69 93 THR A CA 1
ATOM 794 C C . THR A 1 93 ? -1.657 -7.562 -4.600 1.00 78.69 93 THR A C 1
ATOM 796 O O . THR A 1 93 ? -1.677 -7.501 -3.376 1.00 78.69 93 THR A O 1
ATOM 799 N N . LYS A 1 94 ? -2.074 -8.659 -5.247 1.00 78.56 94 LYS A N 1
ATOM 800 C CA . LYS A 1 94 ? -2.543 -9.855 -4.528 1.00 78.56 94 LYS A CA 1
ATOM 801 C C . LYS A 1 94 ? -1.459 -10.464 -3.652 1.00 78.56 94 LYS A C 1
ATOM 803 O O . LYS A 1 94 ? -1.782 -10.948 -2.575 1.00 78.56 94 LYS A O 1
ATOM 808 N N . HIS A 1 95 ? -0.208 -10.439 -4.108 1.00 78.19 95 HIS A N 1
ATOM 809 C CA . HIS A 1 95 ? 0.920 -10.947 -3.333 1.00 78.19 95 HIS A CA 1
ATOM 810 C C . HIS A 1 95 ? 1.163 -10.150 -2.052 1.00 78.19 95 HIS A C 1
ATOM 812 O O . HIS A 1 95 ? 1.417 -10.759 -1.012 1.00 78.19 95 HIS A O 1
ATOM 818 N N . LEU A 1 96 ? 0.991 -8.824 -2.097 1.00 76.38 96 LEU A N 1
ATOM 819 C CA . LEU A 1 96 ? 1.070 -7.999 -0.891 1.00 76.38 96 LEU A CA 1
ATOM 820 C C . LEU A 1 96 ? 0.036 -8.385 0.159 1.00 76.38 96 LEU A C 1
ATOM 822 O O . LEU A 1 96 ? 0.343 -8.316 1.330 1.00 76.38 96 LEU A O 1
ATOM 826 N N . PHE A 1 97 ? -1.164 -8.809 -0.222 1.00 76.75 97 PHE A N 1
ATOM 827 C CA . PHE A 1 97 ? -2.228 -9.117 0.743 1.00 76.75 97 PHE A CA 1
ATOM 828 C C . PHE A 1 97 ? -2.290 -10.603 1.126 1.00 76.75 97 PHE A C 1
ATOM 830 O O . PHE A 1 97 ? -3.352 -11.126 1.479 1.00 76.75 97 PHE A O 1
ATOM 837 N N . THR A 1 98 ? -1.165 -11.316 1.021 1.00 72.75 98 THR A N 1
ATOM 838 C CA . THR A 1 98 ? -1.052 -12.708 1.473 1.00 72.75 98 THR A CA 1
ATOM 839 C C . THR A 1 98 ? -0.649 -12.784 2.942 1.00 72.75 98 THR A C 1
ATOM 841 O O . THR A 1 98 ? 0.013 -11.897 3.474 1.00 72.75 98 THR A O 1
ATOM 844 N N . ASN A 1 99 ? -0.988 -13.899 3.597 1.00 64.19 99 ASN A N 1
ATOM 845 C CA . ASN A 1 99 ? -0.570 -14.174 4.977 1.00 64.19 99 ASN A CA 1
ATOM 846 C C . ASN A 1 99 ? 0.957 -14.235 5.164 1.00 64.19 99 ASN A C 1
ATOM 848 O O . ASN A 1 99 ? 1.417 -14.141 6.297 1.00 64.19 99 ASN A O 1
ATOM 852 N N . GLU A 1 100 ? 1.720 -14.458 4.091 1.00 66.88 100 GLU A N 1
ATOM 853 C CA . GLU A 1 100 ? 3.177 -14.609 4.147 1.00 66.88 100 GLU A CA 1
ATOM 854 C C . GLU A 1 100 ? 3.893 -13.261 4.017 1.00 66.88 100 GLU A C 1
ATOM 856 O O . GLU A 1 100 ? 4.772 -12.970 4.825 1.00 66.88 100 GLU A O 1
ATOM 861 N N . ASP A 1 101 ? 3.491 -12.430 3.049 1.00 62.91 101 ASP A N 1
ATOM 862 C CA . ASP A 1 101 ? 4.254 -11.233 2.670 1.00 62.91 101 ASP A CA 1
ATOM 863 C C . ASP A 1 101 ? 3.618 -9.901 3.099 1.00 62.91 101 ASP A C 1
ATOM 865 O O . ASP A 1 101 ? 4.312 -8.882 3.151 1.00 62.91 101 ASP A O 1
ATOM 869 N N . GLY A 1 102 ? 2.332 -9.853 3.453 1.00 59.25 102 GLY A N 1
ATOM 870 C CA . GLY A 1 102 ? 1.758 -8.564 3.848 1.00 59.25 102 GLY A CA 1
ATOM 871 C C . GLY A 1 102 ? 0.375 -8.586 4.447 1.00 59.25 102 GLY A C 1
ATOM 872 O O . GLY A 1 102 ? -0.409 -7.668 4.226 1.00 59.25 102 GLY A O 1
ATOM 873 N N . PHE A 1 103 ? 0.167 -9.571 5.318 1.00 63.38 103 PHE A N 1
ATOM 874 C CA . PHE A 1 103 ? -0.986 -9.670 6.195 1.00 63.38 103 PHE A CA 1
ATOM 875 C C . PHE A 1 103 ? -2.285 -9.967 5.412 1.00 63.38 103 PHE A C 1
ATOM 877 O O . PHE A 1 103 ? -2.632 -9.352 4.405 1.00 63.38 103 PHE A O 1
ATOM 884 N N . GLY A 1 104 ? -3.009 -11.005 5.839 1.00 61.34 104 GLY A N 1
ATOM 885 C CA . GLY A 1 104 ? -4.139 -11.580 5.099 1.00 61.34 104 GLY A CA 1
ATOM 886 C C . GLY A 1 104 ? -5.428 -10.766 5.129 1.00 61.34 104 GLY A C 1
ATOM 887 O O . GLY A 1 104 ? -6.473 -11.333 5.436 1.00 61.34 104 GLY A O 1
ATOM 888 N N . ILE A 1 105 ? -5.387 -9.462 4.840 1.00 58.72 105 ILE A N 1
ATOM 889 C CA . ILE A 1 105 ? -6.580 -8.593 4.860 1.00 58.72 105 ILE A CA 1
ATOM 890 C C . ILE A 1 105 ? -7.526 -8.885 3.679 1.00 58.72 105 ILE A C 1
ATOM 892 O O . ILE A 1 105 ? -8.713 -8.564 3.732 1.00 58.72 105 ILE A O 1
ATOM 896 N N . GLY A 1 106 ? -7.045 -9.529 2.612 1.00 62.84 106 GLY A N 1
ATOM 897 C CA . GLY A 1 106 ? -7.830 -9.693 1.389 1.00 62.84 106 GLY A CA 1
ATOM 898 C C . GLY A 1 106 ? -8.088 -8.347 0.698 1.00 62.84 106 GLY A C 1
ATOM 899 O O . GLY A 1 106 ? -7.278 -7.427 0.783 1.00 62.84 106 GLY A O 1
ATOM 900 N N . GLU A 1 107 ? -9.202 -8.221 -0.027 1.00 70.94 107 GLU A N 1
ATOM 901 C CA . GLU A 1 107 ? -9.564 -6.965 -0.697 1.00 70.94 107 GLU A CA 1
ATOM 902 C C . GLU A 1 107 ? -9.960 -5.900 0.339 1.00 70.94 107 GLU A C 1
ATOM 904 O O . GLU A 1 107 ? -10.943 -6.052 1.061 1.00 70.94 107 GLU A O 1
ATOM 909 N N . CYS A 1 108 ? -9.193 -4.810 0.406 1.00 81.12 108 CYS A N 1
ATOM 910 C CA . CYS A 1 108 ? -9.332 -3.763 1.423 1.00 81.12 108 CYS A CA 1
ATOM 911 C C . CYS A 1 108 ? -9.507 -2.358 0.831 1.00 81.12 108 CYS A C 1
ATOM 913 O O . CYS A 1 108 ? -9.197 -1.362 1.476 1.00 81.12 108 CYS A O 1
ATOM 915 N N . GLY A 1 109 ? -9.981 -2.263 -0.414 1.00 82.75 109 GLY A N 1
ATOM 916 C CA . GLY A 1 109 ? -10.149 -0.981 -1.103 1.00 82.75 109 GLY A CA 1
ATOM 917 C C . GLY A 1 109 ? -8.835 -0.318 -1.531 1.00 82.75 109 GLY A C 1
ATOM 918 O O . GLY A 1 109 ? -8.849 0.856 -1.883 1.00 82.75 109 GLY A O 1
ATOM 919 N N . ILE A 1 110 ? -7.714 -1.043 -1.520 1.00 87.31 110 ILE A N 1
ATOM 920 C CA . ILE A 1 110 ? -6.393 -0.574 -1.954 1.00 87.31 110 ILE A CA 1
ATOM 921 C C . ILE A 1 110 ? -5.996 -1.295 -3.246 1.00 87.31 110 ILE A C 1
ATOM 923 O O . ILE A 1 110 ? -6.100 -2.518 -3.341 1.00 87.31 110 ILE A O 1
ATOM 927 N N . LYS A 1 111 ? -5.509 -0.546 -4.238 1.00 88.56 111 LYS A N 1
ATOM 928 C CA . LYS A 1 111 ? -5.100 -1.085 -5.539 1.00 88.56 111 LYS A CA 1
ATOM 929 C C . LYS A 1 111 ? -3.822 -0.426 -6.062 1.00 88.56 111 LYS A C 1
ATOM 931 O O . LYS A 1 111 ? -3.748 0.798 -6.106 1.00 88.56 111 LYS A O 1
ATOM 936 N N . LEU A 1 112 ? -2.880 -1.225 -6.577 1.00 85.19 112 LEU A N 1
ATOM 937 C CA . LEU A 1 112 ? -1.816 -0.737 -7.462 1.00 85.19 112 LEU A CA 1
ATOM 938 C C . LEU A 1 112 ? -2.387 -0.523 -8.873 1.00 85.19 112 LEU A C 1
ATOM 940 O O . LEU A 1 112 ? -2.870 -1.455 -9.520 1.00 85.19 112 LEU A O 1
ATOM 944 N N . VAL A 1 113 ? -2.375 0.720 -9.339 1.00 84.38 113 VAL A N 1
ATOM 945 C CA . VAL A 1 113 ? -2.904 1.143 -10.642 1.00 84.38 113 VAL A CA 1
ATOM 946 C C . VAL A 1 113 ? -1.850 1.008 -11.735 1.00 84.38 113 VAL A C 1
ATOM 948 O O . VAL A 1 113 ? -2.167 0.565 -12.837 1.00 84.38 113 VAL A O 1
ATOM 951 N N . SER A 1 114 ? -0.609 1.384 -11.433 1.00 79.75 114 SER A N 1
ATOM 952 C CA . SER A 1 114 ? 0.511 1.353 -12.371 1.00 79.75 114 SER A CA 1
ATOM 953 C C . SER A 1 114 ? 1.821 1.131 -11.625 1.00 79.75 114 SER A C 1
ATOM 955 O O . SER A 1 114 ? 1.955 1.561 -10.478 1.00 79.75 114 SER A O 1
ATOM 957 N N . TYR A 1 115 ? 2.774 0.474 -12.284 1.00 77.19 115 TYR A N 1
ATOM 958 C CA . TYR A 1 115 ? 4.113 0.216 -11.765 1.00 77.19 115 TYR A CA 1
ATOM 959 C C . TYR A 1 115 ? 5.140 0.228 -12.905 1.00 77.19 115 TYR A C 1
ATOM 961 O O . TYR A 1 115 ? 4.956 -0.481 -13.896 1.00 77.19 115 TYR A O 1
ATOM 969 N N . ILE A 1 116 ? 6.189 1.042 -12.772 1.00 74.06 116 ILE A N 1
ATOM 970 C CA . ILE A 1 116 ? 7.315 1.161 -13.714 1.00 74.06 116 ILE A CA 1
ATOM 971 C C . ILE A 1 116 ? 8.609 1.147 -12.899 1.00 74.06 116 ILE A C 1
ATOM 973 O O . ILE A 1 116 ? 8.702 1.860 -11.896 1.00 74.06 116 ILE A O 1
ATOM 977 N N . ASP A 1 117 ? 9.575 0.324 -13.313 1.00 69.44 117 ASP A N 1
ATOM 978 C CA . ASP A 1 117 ? 10.790 0.049 -12.549 1.00 69.44 117 ASP A CA 1
ATOM 979 C C . ASP A 1 117 ? 11.947 -0.438 -13.432 1.00 69.44 117 ASP A C 1
ATOM 981 O O . ASP A 1 117 ? 11.773 -1.346 -14.250 1.00 69.44 117 ASP A O 1
ATOM 985 N N . GLU A 1 118 ? 13.128 0.155 -13.236 1.00 66.75 118 GLU A N 1
ATOM 986 C CA . GLU A 1 118 ? 14.345 -0.115 -14.011 1.00 66.75 118 GLU A CA 1
ATOM 987 C C . GLU A 1 118 ? 15.636 -0.240 -13.146 1.00 66.75 118 GLU A C 1
ATOM 989 O O . GLU A 1 118 ? 16.729 -0.262 -13.715 1.00 66.75 118 GLU A O 1
ATOM 994 N N . PHE A 1 119 ? 15.581 -0.307 -11.796 1.00 71.25 119 PHE A N 1
ATOM 995 C CA . PHE A 1 119 ? 16.787 -0.305 -10.916 1.00 71.25 119 PHE A CA 1
ATOM 996 C C . PHE A 1 119 ? 16.491 -0.607 -9.423 1.00 71.25 119 PHE A C 1
ATOM 998 O O . PHE A 1 119 ? 15.343 -0.684 -9.040 1.00 71.25 119 PHE A O 1
ATOM 1005 N N . GLU A 1 120 ? 17.503 -0.717 -8.543 1.00 66.81 120 GLU A N 1
ATOM 1006 C CA . GLU A 1 120 ? 17.343 -1.021 -7.095 1.00 66.81 120 GLU A CA 1
ATOM 1007 C C . GLU A 1 120 ? 16.810 0.142 -6.209 1.00 66.81 120 GLU A C 1
ATOM 1009 O O . GLU A 1 120 ? 17.335 1.256 -6.253 1.00 66.81 120 GLU A O 1
ATOM 1014 N N . LEU A 1 121 ? 15.841 -0.131 -5.315 1.00 68.19 121 LEU A N 1
ATOM 1015 C CA . LEU A 1 121 ? 15.184 0.871 -4.442 1.00 68.19 121 LEU A CA 1
ATOM 1016 C C . LEU A 1 121 ? 15.474 0.750 -2.931 1.00 68.19 121 LEU A C 1
ATOM 1018 O O . LEU A 1 121 ? 15.611 -0.346 -2.382 1.00 68.19 121 LEU A O 1
ATOM 1022 N N . ALA A 1 122 ? 15.421 1.892 -2.226 1.00 67.81 122 ALA A N 1
ATOM 1023 C CA . ALA A 1 122 ? 15.387 1.987 -0.759 1.00 67.81 122 ALA A CA 1
ATOM 1024 C C . ALA A 1 122 ? 14.369 3.038 -0.259 1.00 67.81 122 ALA A C 1
ATOM 1026 O O . ALA A 1 122 ? 14.112 4.031 -0.932 1.00 67.81 122 ALA A O 1
ATOM 1027 N N . GLU A 1 123 ? 13.817 2.854 0.949 1.00 71.50 123 GLU A N 1
ATOM 1028 C CA . GLU A 1 123 ? 12.667 3.628 1.477 1.00 71.50 123 GLU A CA 1
ATOM 1029 C C . GLU A 1 123 ? 12.907 5.137 1.543 1.00 71.50 123 GLU A C 1
ATOM 1031 O O . GLU A 1 123 ? 12.070 5.941 1.136 1.00 71.50 123 GLU A O 1
ATOM 1036 N N . HIS A 1 124 ? 14.095 5.524 2.006 1.00 73.62 124 HIS A N 1
ATOM 1037 C CA . HIS A 1 124 ? 14.502 6.921 2.139 1.00 73.62 124 HIS A CA 1
ATOM 1038 C C . HIS A 1 124 ? 14.652 7.641 0.788 1.00 73.62 124 HIS A C 1
ATOM 1040 O O . HIS A 1 124 ? 14.790 8.861 0.762 1.00 73.62 124 HIS A O 1
ATOM 1046 N N . MET A 1 125 ? 14.639 6.900 -0.323 1.00 75.75 125 MET A N 1
ATOM 1047 C CA . MET A 1 125 ? 14.703 7.445 -1.676 1.00 75.75 125 MET A CA 1
ATOM 1048 C C . MET A 1 125 ? 13.313 7.715 -2.261 1.00 75.75 125 MET A C 1
ATOM 1050 O O . MET A 1 125 ? 13.239 8.184 -3.388 1.00 75.75 125 MET A O 1
ATOM 1054 N N . LEU A 1 126 ? 12.218 7.415 -1.553 1.00 80.00 126 LEU A N 1
ATOM 1055 C CA . LEU A 1 126 ? 10.857 7.519 -2.084 1.00 80.00 126 LEU A CA 1
ATOM 1056 C C . LEU A 1 126 ? 10.125 8.770 -1.573 1.00 80.00 126 LEU A C 1
ATOM 1058 O O . LEU A 1 126 ? 10.098 9.049 -0.370 1.00 80.00 126 LEU A O 1
ATOM 1062 N N . ASN A 1 127 ? 9.471 9.479 -2.493 1.00 81.75 127 ASN A N 1
ATOM 1063 C CA . ASN A 1 127 ? 8.557 10.595 -2.239 1.00 81.75 127 ASN A CA 1
ATOM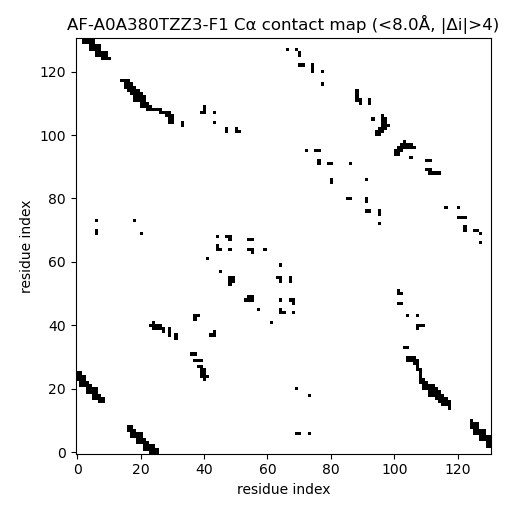 1064 C C . ASN A 1 127 ? 7.120 10.213 -2.604 1.00 81.75 127 ASN A C 1
ATOM 1066 O O . ASN A 1 127 ? 6.902 9.351 -3.453 1.00 81.75 127 ASN A O 1
ATOM 1070 N N . ILE A 1 128 ? 6.147 10.889 -1.989 1.00 84.44 128 ILE A N 1
ATOM 1071 C CA . ILE A 1 128 ? 4.715 10.633 -2.179 1.00 84.44 128 ILE A CA 1
ATOM 1072 C C . ILE A 1 128 ? 4.012 11.921 -2.601 1.00 84.44 128 ILE A C 1
ATOM 1074 O O . ILE A 1 128 ? 4.202 12.966 -1.980 1.00 84.44 128 ILE A O 1
ATOM 1078 N N . GLU A 1 129 ? 3.160 11.821 -3.617 1.00 88.75 129 GLU A N 1
ATOM 1079 C CA . GLU A 1 129 ? 2.302 12.896 -4.115 1.00 88.75 129 GLU A CA 1
ATOM 1080 C C . GLU A 1 129 ? 0.835 12.422 -4.130 1.00 88.75 129 GLU A C 1
ATOM 1082 O O . GLU A 1 129 ? 0.545 11.340 -4.640 1.00 88.75 129 GLU A O 1
ATOM 1087 N N . GLU A 1 130 ? -0.102 13.200 -3.572 1.00 85.25 130 GLU A N 1
ATOM 1088 C CA . GLU A 1 130 ? -1.552 12.976 -3.766 1.00 85.25 130 GLU A CA 1
ATOM 1089 C C . GLU A 1 130 ? -1.954 13.546 -5.139 1.00 85.25 130 GLU A C 1
ATOM 1091 O O . GLU A 1 130 ? -1.599 14.687 -5.448 1.00 85.25 130 GLU A O 1
ATOM 1096 N N . VAL A 1 131 ? -2.659 12.754 -5.959 1.00 82.12 131 VAL A N 1
ATOM 1097 C CA . VAL A 1 131 ? -2.966 13.046 -7.378 1.00 82.12 131 VAL A CA 1
ATOM 1098 C C . VAL A 1 131 ? -4.467 13.095 -7.643 1.00 82.12 131 VAL A C 1
ATOM 1100 O O . VAL A 1 131 ? -5.201 12.228 -7.112 1.00 82.12 131 VAL A O 1
#

Sequence (131 aa):
MSKKYRVILNVWLDIEFCAEWEIDFSFKNFDKTVVEPISDVEQAIREMNDFWSESPYDNEPFKEHLEYWLKSATLAIHRIYNNTALWKPEDLTKHLFTNEDGFGIGECGIKLVSYIDEFELAEHMLNIEEV

Secondary structure (DSSP, 8-state):
-EEEEEEEE-SSSS---EEEEEEETT-----TTSSS---SHHHHHHHHHHHHHS-S-TTS-HHHHHHHHHHHHHHHHHHHHHHHTT--HHHHHHHHTSTTTT-S----SEEEEEEE--S---GGGEEEEE-

Organism: NCBI:txid123820

Foldseek 3Di:
DKWKKWKFFQDPDPFDWIWIKIADQPDQPWDCPAPDGDGTLLSLLQVQCCVPPCPDPPPDDSVRSVLQSVLVLSLLLVVVCVVVVVDDQVRSVVVCCDVPHTDPRPDRRMGTPDGDDDDDDDSVRIDMDID

Solvent-accessible surface area (backbone atoms only — not comparable to full-atom values): 7636 Å² total; per-residue (Å²): 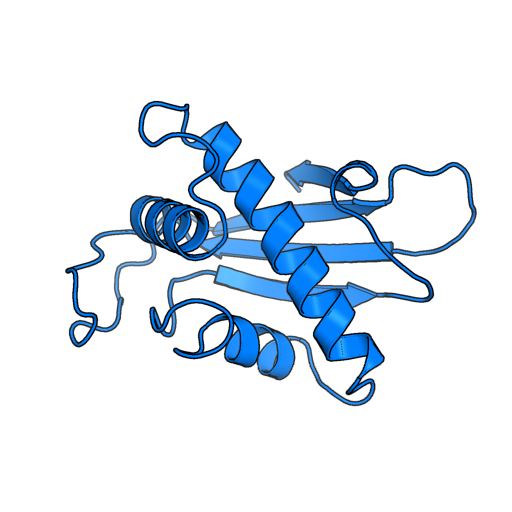89,72,47,33,37,38,40,33,63,69,63,101,56,104,63,70,44,40,39,32,36,38,38,28,65,63,42,71,77,48,57,82,85,39,97,62,87,64,77,38,37,70,53,48,44,48,55,44,24,47,76,75,64,60,44,62,55,90,88,54,58,68,66,56,35,52,56,48,40,56,42,52,53,50,52,52,45,50,59,47,40,78,76,48,79,85,6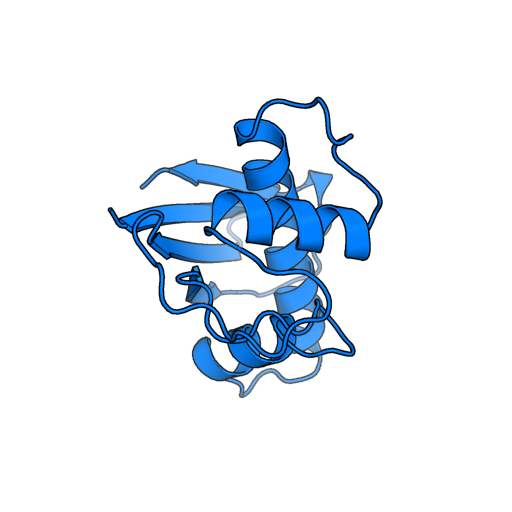5,50,50,68,57,51,46,52,50,42,31,27,74,86,73,41,46,56,53,56,66,53,42,66,42,52,74,45,78,46,77,85,78,94,87,59,68,93,41,55,45,79,45,84,101

Mean predicted aligned error: 7.12 Å

Radius of gyration: 14.22 Å; Cα contacts (8 Å, |Δi|>4): 211; chains: 1; bounding box: 35×28×35 Å